Protein AF-A0A7C4YDH7-F1 (afdb_monomer)

Structure (mmCIF, N/CA/C/O backbone):
data_AF-A0A7C4YDH7-F1
#
_entry.id   AF-A0A7C4YDH7-F1
#
loop_
_atom_site.group_PDB
_atom_site.id
_atom_site.type_symbol
_atom_site.label_atom_id
_atom_site.label_alt_id
_atom_site.label_comp_id
_atom_site.label_asym_id
_atom_site.label_entity_id
_atom_site.label_seq_id
_atom_site.pdbx_PDB_ins_code
_atom_site.Cartn_x
_atom_site.Cartn_y
_atom_site.Cartn_z
_atom_site.occupancy
_atom_site.B_iso_or_equiv
_atom_site.auth_seq_id
_atom_site.auth_comp_id
_atom_site.auth_asym_id
_atom_site.auth_atom_id
_atom_site.pdbx_PDB_model_num
ATOM 1 N N . MET A 1 1 ? -19.741 -4.323 25.227 1.00 38.09 1 MET A N 1
ATOM 2 C C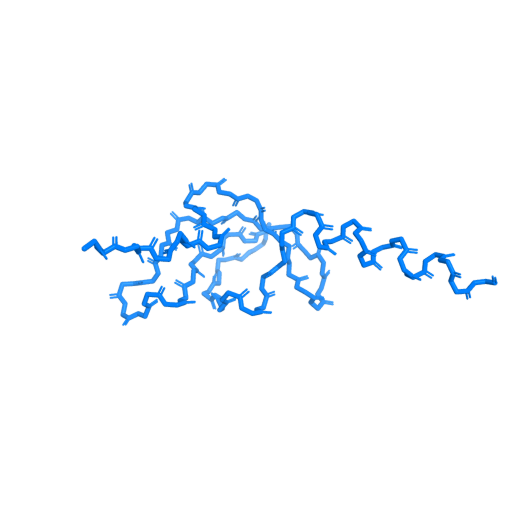A . MET A 1 1 ? -18.937 -3.302 24.519 1.00 38.09 1 MET A CA 1
ATOM 3 C C . MET A 1 1 ? -18.197 -3.974 23.374 1.00 38.09 1 MET A C 1
ATOM 5 O O . MET A 1 1 ? -17.282 -4.743 23.628 1.00 38.09 1 MET A O 1
ATOM 9 N N . PHE A 1 2 ? -18.607 -3.742 22.126 1.00 47.75 2 PHE A N 1
ATOM 10 C CA . PHE A 1 2 ? -17.848 -4.206 20.964 1.00 47.75 2 PHE A CA 1
ATOM 11 C C . PHE A 1 2 ? -16.788 -3.156 20.640 1.00 47.75 2 PHE A C 1
ATOM 13 O O . PHE A 1 2 ? -17.062 -2.188 19.932 1.00 47.75 2 PHE A O 1
ATOM 20 N N . PHE A 1 3 ? -15.581 -3.329 21.178 1.00 55.59 3 PHE A N 1
ATOM 21 C CA . PHE A 1 3 ? -14.411 -2.610 20.687 1.00 55.59 3 PHE A CA 1
ATOM 22 C C . PHE A 1 3 ? -14.134 -3.117 19.269 1.00 55.59 3 PHE A C 1
ATOM 24 O O . PHE A 1 3 ? -13.391 -4.075 19.069 1.00 55.59 3 PHE A O 1
ATOM 31 N N . LYS A 1 4 ? -14.797 -2.515 18.273 1.00 51.19 4 LYS A N 1
ATOM 32 C CA . LYS A 1 4 ? -14.429 -2.682 16.868 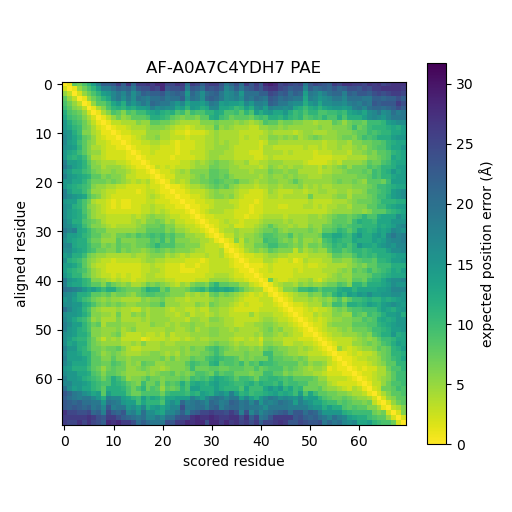1.00 51.19 4 LYS A CA 1
ATOM 33 C C . LYS A 1 4 ? -12.957 -2.290 16.777 1.00 51.19 4 LYS A C 1
ATOM 35 O O . LYS A 1 4 ? -12.636 -1.114 16.954 1.00 51.19 4 LYS A O 1
ATOM 40 N N . LYS A 1 5 ? -12.072 -3.274 16.567 1.00 54.97 5 LYS A N 1
ATOM 41 C CA . LYS A 1 5 ? -10.676 -3.032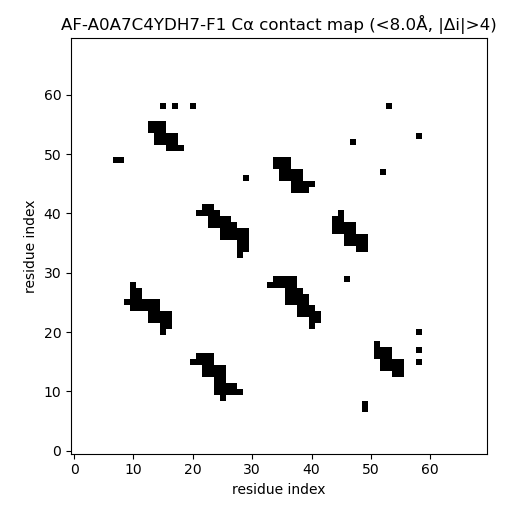 16.185 1.00 54.97 5 LYS A CA 1
ATOM 42 C C . LYS A 1 5 ? -10.719 -1.993 15.070 1.00 54.97 5 LYS A C 1
ATOM 44 O O . LYS A 1 5 ? -11.326 -2.241 14.029 1.00 54.97 5 LYS A O 1
ATOM 49 N N . LYS A 1 6 ? -10.187 -0.798 15.334 1.00 59.31 6 LYS A N 1
ATOM 50 C CA . LYS A 1 6 ? -10.062 0.233 14.306 1.00 59.31 6 LYS A CA 1
ATOM 51 C C . LYS A 1 6 ? -9.193 -0.380 13.213 1.00 59.31 6 LYS A C 1
ATOM 53 O O . LYS A 1 6 ? -8.104 -0.854 13.523 1.00 59.31 6 LYS A O 1
ATOM 58 N N . ALA A 1 7 ? -9.710 -0.438 11.988 1.00 63.41 7 ALA A N 1
ATOM 59 C CA . ALA A 1 7 ? -8.903 -0.815 10.836 1.00 63.41 7 ALA A CA 1
ATOM 60 C C . ALA A 1 7 ? -7.649 0.070 10.819 1.00 63.41 7 ALA A C 1
ATOM 62 O O . ALA A 1 7 ? -7.763 1.274 11.083 1.00 63.41 7 ALA A O 1
ATOM 63 N N . LYS A 1 8 ? -6.474 -0.530 10.578 1.00 71.25 8 LYS A N 1
ATOM 64 C CA . LYS A 1 8 ? -5.192 0.192 10.603 1.00 71.25 8 LYS A CA 1
ATOM 65 C C . LYS A 1 8 ? -5.171 1.296 9.544 1.00 71.25 8 LYS A C 1
ATOM 67 O O . LYS A 1 8 ? -4.550 2.331 9.757 1.00 71.25 8 LYS A O 1
ATOM 72 N N . PHE A 1 9 ? -5.931 1.099 8.466 1.00 79.81 9 PHE A N 1
ATOM 73 C CA . PHE A 1 9 ? -6.058 2.028 7.354 1.00 79.81 9 PHE A CA 1
ATOM 74 C C . PHE A 1 9 ? -7.513 2.348 6.998 1.00 79.81 9 PHE A C 1
ATOM 76 O O . PHE A 1 9 ? -8.443 1.601 7.323 1.00 79.81 9 PHE A O 1
ATOM 83 N N . LYS A 1 10 ? -7.708 3.474 6.309 1.00 83.94 10 LYS A N 1
ATOM 84 C CA . LYS A 1 10 ? -8.993 3.931 5.775 1.00 83.94 10 LYS A CA 1
ATOM 85 C C . LYS A 1 10 ? -8.909 4.218 4.281 1.00 83.94 10 LYS A C 1
ATOM 87 O O . LYS A 1 10 ? -7.850 4.471 3.718 1.00 83.94 10 LYS A O 1
ATOM 92 N N . VAL A 1 11 ? -10.073 4.232 3.637 1.00 86.62 11 VAL A N 1
ATOM 93 C CA . VAL A 1 11 ? -10.196 4.685 2.249 1.00 86.62 11 VAL A CA 1
ATOM 94 C C . VAL A 1 11 ? -9.728 6.132 2.127 1.00 86.62 11 VAL A C 1
ATOM 96 O O . VAL A 1 11 ? -10.172 6.996 2.879 1.00 86.62 11 VAL A O 1
ATOM 99 N N . GLY A 1 12 ? -8.848 6.383 1.163 1.00 86.44 12 GLY A N 1
ATOM 100 C CA . GLY A 1 12 ? -8.206 7.672 0.944 1.00 86.44 12 GLY A CA 1
ATOM 101 C C . GLY A 1 12 ? -6.857 7.831 1.644 1.00 86.44 12 GLY A C 1
ATOM 102 O O . GLY A 1 12 ? -6.134 8.760 1.278 1.00 86.44 12 GLY A O 1
ATOM 103 N N . ASP A 1 13 ? -6.495 6.937 2.571 1.00 87.19 13 ASP A N 1
ATOM 104 C CA . ASP A 1 13 ? -5.186 6.974 3.222 1.00 87.19 13 ASP A CA 1
ATOM 105 C C . ASP A 1 13 ? -4.071 6.670 2.217 1.00 87.19 13 ASP A C 1
ATOM 107 O O . ASP A 1 13 ? -4.220 5.877 1.279 1.00 87.19 13 ASP A O 1
ATOM 111 N N . ILE A 1 14 ? -2.935 7.326 2.439 1.00 88.81 14 ILE A N 1
ATOM 112 C CA . ILE A 1 14 ? -1.702 7.085 1.700 1.00 88.81 14 ILE A CA 1
ATOM 113 C C . ILE A 1 14 ? -0.929 5.998 2.435 1.00 88.81 14 ILE A C 1
ATOM 115 O O . ILE A 1 14 ? -0.601 6.144 3.612 1.00 88.81 14 ILE A O 1
ATOM 119 N N . VAL A 1 15 ? -0.613 4.938 1.709 1.00 89.81 15 VAL A N 1
ATOM 120 C CA . VAL A 1 15 ? 0.147 3.791 2.198 1.00 89.81 15 VAL A CA 1
ATOM 121 C C . VAL A 1 15 ? 1.389 3.591 1.353 1.00 89.81 15 VAL A C 1
ATOM 123 O O . VAL A 1 15 ? 1.474 4.068 0.220 1.00 89.81 15 VAL A O 1
ATOM 126 N N . TYR A 1 16 ? 2.358 2.885 1.913 1.00 89.12 16 TYR A N 1
ATOM 127 C CA . TYR A 1 16 ? 3.607 2.572 1.241 1.00 89.12 16 TYR A CA 1
ATOM 128 C C . TYR A 1 16 ? 3.770 1.065 1.138 1.00 89.12 16 TYR A C 1
ATOM 130 O O . TYR A 1 16 ? 3.472 0.338 2.084 1.00 89.12 16 TYR A O 1
ATOM 138 N N . HIS A 1 17 ? 4.234 0.580 -0.006 1.00 85.81 17 HIS A N 1
ATOM 139 C CA . HIS A 1 17 ? 4.515 -0.838 -0.163 1.00 85.81 17 HIS A CA 1
ATOM 140 C C . HIS A 1 17 ? 5.769 -1.207 0.637 1.00 85.81 17 HIS A C 1
ATOM 142 O O . HIS A 1 17 ? 6.824 -0.604 0.445 1.00 85.81 17 HIS A O 1
ATOM 148 N N . ARG A 1 18 ? 5.694 -2.210 1.517 1.00 82.88 18 ARG A N 1
ATOM 149 C CA . ARG A 1 18 ? 6.805 -2.570 2.418 1.00 82.88 18 ARG A CA 1
ATOM 150 C C . ARG A 1 18 ? 8.091 -2.979 1.689 1.00 82.88 18 ARG A C 1
ATOM 152 O O . ARG A 1 18 ? 9.182 -2.754 2.200 1.00 82.88 18 ARG A O 1
ATOM 159 N N . ASN A 1 19 ? 7.957 -3.592 0.511 1.00 80.44 19 ASN A N 1
ATOM 160 C CA . ASN A 1 19 ? 9.092 -4.115 -0.255 1.00 80.44 19 ASN A CA 1
ATOM 161 C C . ASN A 1 19 ? 9.679 -3.095 -1.238 1.00 80.44 19 ASN A C 1
ATOM 163 O O . ASN A 1 19 ? 10.894 -3.010 -1.389 1.00 80.44 19 ASN A O 1
ATOM 167 N N . THR A 1 20 ? 8.818 -2.350 -1.936 1.00 80.31 20 THR A N 1
ATOM 168 C CA . THR A 1 20 ? 9.234 -1.433 -3.016 1.00 80.31 20 THR A CA 1
ATOM 169 C C . THR A 1 20 ? 9.249 0.024 -2.578 1.00 80.31 20 THR A C 1
ATOM 171 O O . THR A 1 20 ? 9.751 0.867 -3.315 1.00 80.31 20 THR A O 1
ATOM 174 N N . PHE A 1 21 ? 8.715 0.328 -1.390 1.00 80.19 21 PHE A N 1
ATOM 175 C CA . PHE A 1 21 ? 8.524 1.684 -0.871 1.00 80.19 21 PHE A CA 1
ATOM 176 C C . PHE A 1 21 ? 7.701 2.586 -1.795 1.00 80.19 21 PHE A C 1
ATOM 178 O O . PHE A 1 21 ? 7.708 3.811 -1.672 1.00 80.19 21 PHE A O 1
ATOM 185 N N . GLU A 1 22 ? 6.961 1.983 -2.725 1.00 85.94 22 GLU A N 1
ATOM 186 C CA . GLU A 1 22 ? 6.081 2.723 -3.607 1.00 85.94 22 GLU A CA 1
ATOM 187 C C . GLU A 1 22 ? 4.953 3.350 -2.811 1.00 85.94 22 GLU A C 1
ATOM 189 O O . GLU A 1 22 ? 4.399 2.746 -1.897 1.00 85.94 22 GLU A O 1
ATOM 194 N N . LYS A 1 23 ? 4.613 4.580 -3.182 1.00 89.19 23 LYS A N 1
ATOM 195 C CA . LYS A 1 23 ? 3.495 5.309 -2.606 1.00 89.19 23 LYS A CA 1
ATOM 196 C C . LYS A 1 23 ? 2.214 4.899 -3.319 1.00 89.19 23 LYS A C 1
ATOM 198 O O . LYS A 1 23 ? 2.115 5.030 -4.540 1.00 89.19 23 LYS A O 1
ATOM 203 N N . GLY A 1 24 ? 1.232 4.476 -2.541 1.00 90.62 24 GLY A N 1
ATOM 204 C CA . GLY A 1 24 ? -0.095 4.119 -3.008 1.00 90.62 24 GLY A CA 1
ATOM 205 C C . GLY A 1 24 ? -1.184 4.828 -2.224 1.00 90.62 24 GLY A C 1
ATOM 206 O O . GLY A 1 24 ? -0.955 5.374 -1.142 1.00 90.62 24 GLY A O 1
ATOM 207 N N . LYS A 1 25 ? -2.388 4.835 -2.784 1.00 91.75 25 LYS A N 1
ATOM 208 C CA . L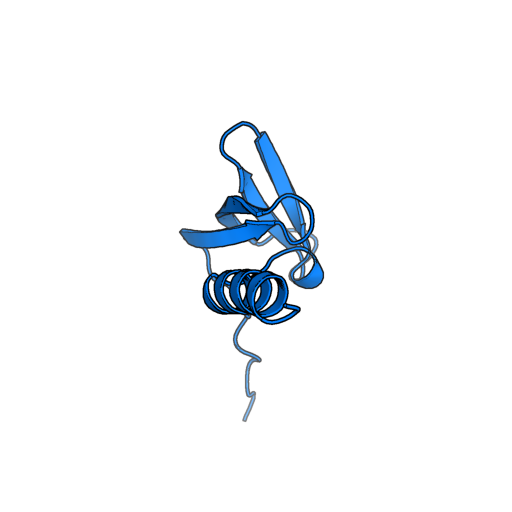YS A 1 25 ? -3.583 5.379 -2.146 1.00 91.75 25 LYS A CA 1
ATOM 209 C C . LYS A 1 25 ? -4.641 4.298 -2.034 1.00 91.75 25 LYS A C 1
ATOM 211 O O . LYS A 1 25 ? -4.972 3.648 -3.020 1.00 91.75 25 LYS A O 1
ATOM 216 N N . ILE A 1 26 ? -5.214 4.129 -0.850 1.00 91.38 26 ILE A N 1
ATOM 217 C CA . ILE A 1 26 ? -6.308 3.179 -0.665 1.00 91.38 26 ILE A CA 1
ATOM 218 C C . ILE A 1 26 ? -7.558 3.715 -1.358 1.00 91.38 26 ILE A C 1
ATOM 220 O O . ILE A 1 26 ? -8.065 4.783 -1.013 1.00 91.38 26 ILE A O 1
ATOM 224 N N . LEU A 1 27 ? -8.086 2.947 -2.305 1.00 90.31 27 LEU A N 1
ATOM 225 C CA . LEU A 1 27 ? -9.330 3.267 -2.999 1.00 90.31 27 LEU A CA 1
ATOM 226 C C . LEU A 1 27 ? -10.545 2.688 -2.284 1.00 90.31 27 LEU A C 1
ATOM 228 O O . LEU A 1 27 ? -11.580 3.341 -2.188 1.00 90.31 27 LEU A O 1
ATOM 232 N N . ARG A 1 28 ? -10.439 1.443 -1.817 1.00 88.69 28 ARG A N 1
ATOM 233 C CA . ARG A 1 28 ? -11.526 0.733 -1.135 1.00 88.69 28 ARG A CA 1
ATOM 234 C C . ARG A 1 28 ? -11.013 -0.509 -0.423 1.00 88.69 28 ARG A C 1
ATOM 236 O O . ARG A 1 28 ? -9.938 -1.011 -0.738 1.00 88.69 28 ARG A O 1
ATOM 243 N N . GLN A 1 29 ? -11.810 -1.013 0.507 1.00 86.62 29 GLN A N 1
ATOM 244 C CA . GLN A 1 29 ? -11.621 -2.348 1.059 1.00 86.62 29 GLN A CA 1
ATOM 245 C C . GLN A 1 29 ? -12.099 -3.387 0.042 1.00 86.62 29 GLN A C 1
ATOM 247 O O . GLN A 1 29 ? -13.049 -3.128 -0.706 1.00 86.62 29 GLN A O 1
ATOM 252 N N . ASP A 1 30 ? -11.426 -4.531 -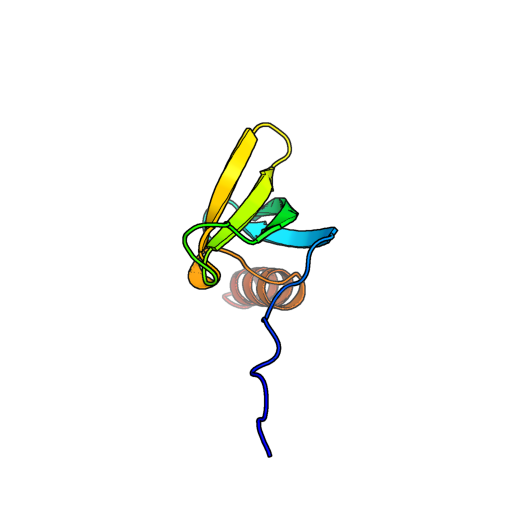0.018 1.00 84.69 30 ASP A N 1
ATOM 253 C CA . ASP A 1 30 ? -11.851 -5.619 -0.888 1.00 84.69 30 ASP A CA 1
ATOM 254 C C . ASP A 1 30 ? -13.221 -6.160 -0.439 1.00 84.69 30 ASP A C 1
ATOM 256 O O . ASP A 1 30 ? -13.519 -6.245 0.755 1.00 84.69 30 ASP A O 1
ATOM 260 N N . ALA A 1 31 ? -14.084 -6.470 -1.408 1.00 79.38 31 ALA A N 1
ATOM 261 C CA . ALA A 1 31 ? -15.457 -6.894 -1.136 1.00 79.38 31 ALA A CA 1
ATOM 262 C C . ALA A 1 31 ? -15.543 -8.350 -0.652 1.00 79.38 31 ALA A C 1
ATOM 264 O O . ALA A 1 31 ? -16.519 -8.715 0.001 1.00 79.38 31 ALA A O 1
ATOM 265 N N . LEU A 1 32 ? -14.545 -9.174 -0.984 1.00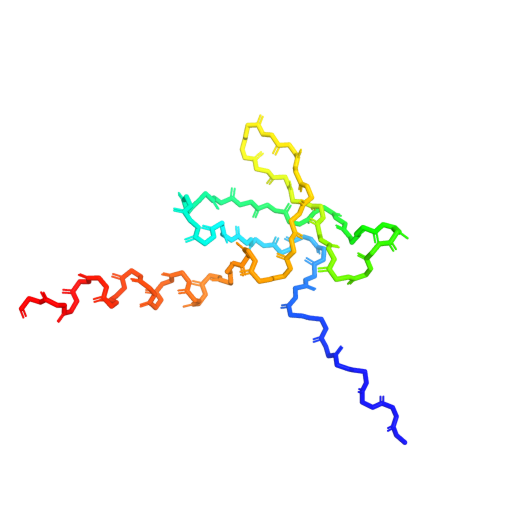 81.69 32 LEU A N 1
ATOM 266 C CA . LEU A 1 32 ? -14.486 -10.588 -0.623 1.00 81.69 32 LEU A CA 1
ATOM 267 C C . LEU A 1 32 ? -13.668 -10.802 0.651 1.00 81.69 32 LEU A C 1
ATOM 269 O O . LEU A 1 32 ? -13.984 -11.694 1.436 1.00 81.69 32 LEU A O 1
ATOM 273 N N . ASP A 1 33 ? -12.644 -9.975 0.874 1.00 79.00 33 ASP A N 1
ATOM 274 C CA . ASP A 1 33 ? -11.749 -10.103 2.020 1.00 79.00 33 ASP A CA 1
ATOM 275 C C . ASP A 1 33 ? -11.562 -8.768 2.753 1.00 79.00 33 ASP A C 1
ATOM 277 O O . ASP A 1 33 ? -10.795 -7.898 2.346 1.00 79.00 33 ASP A O 1
ATOM 281 N N . SER A 1 34 ? -12.220 -8.615 3.905 1.00 75.25 34 SER A N 1
ATOM 282 C CA . SER A 1 34 ? -12.101 -7.402 4.727 1.00 75.25 34 SER A CA 1
ATOM 283 C C . SER A 1 34 ? -10.696 -7.173 5.310 1.00 75.25 34 SER A C 1
ATOM 285 O O . SER A 1 34 ? -10.477 -6.167 5.980 1.00 75.25 34 SER A O 1
ATOM 287 N N . LYS A 1 35 ? -9.727 -8.071 5.104 1.00 78.94 35 LYS A N 1
ATOM 288 C CA . LYS A 1 35 ? -8.322 -7.838 5.479 1.00 78.94 35 LYS A CA 1
ATOM 289 C C . LYS A 1 35 ? -7.478 -7.309 4.321 1.00 78.94 35 LYS A C 1
ATOM 291 O O . LYS A 1 35 ? -6.308 -6.981 4.525 1.00 78.94 35 LYS A O 1
ATOM 296 N N . LYS A 1 36 ? -8.055 -7.221 3.122 1.00 86.25 36 LYS A N 1
ATOM 297 C CA . LYS A 1 36 ? -7.388 -6.738 1.919 1.00 86.25 36 LYS A CA 1
ATOM 298 C C . LYS A 1 36 ? -7.905 -5.367 1.511 1.00 86.25 36 LYS A C 1
ATOM 300 O O . LYS A 1 36 ? -9.086 -5.040 1.642 1.00 86.25 36 LYS A O 1
ATOM 305 N N . TRP A 1 37 ? -6.993 -4.569 0.984 1.00 89.44 37 TRP A N 1
ATOM 306 C CA . TRP A 1 37 ? -7.231 -3.208 0.545 1.00 89.44 37 TRP A CA 1
ATOM 307 C C . TRP A 1 37 ? -6.834 -3.070 -0.915 1.00 89.44 37 TRP A C 1
ATOM 309 O O . TRP A 1 37 ? -5.773 -3.521 -1.338 1.00 89.44 37 TRP A O 1
ATOM 319 N N . VAL A 1 38 ? -7.700 -2.435 -1.695 1.00 89.81 38 VAL A N 1
ATOM 320 C CA . VAL A 1 38 ? -7.402 -2.063 -3.073 1.00 89.81 38 VAL A CA 1
ATOM 321 C C . VAL A 1 38 ? -6.634 -0.755 -3.029 1.00 89.81 38 VAL A C 1
ATOM 323 O O . VAL A 1 38 ? -7.172 0.277 -2.613 1.00 89.81 38 VAL A O 1
ATOM 326 N N . VAL A 1 39 ? -5.379 -0.812 -3.450 1.00 91.12 39 VAL A N 1
ATOM 327 C CA . VAL A 1 39 ? -4.455 0.312 -3.457 1.00 91.12 39 VAL A CA 1
ATOM 328 C C . VAL A 1 39 ? -4.159 0.697 -4.897 1.00 91.12 39 VAL A C 1
ATOM 330 O O . VAL A 1 39 ? -3.812 -0.135 -5.733 1.00 91.12 39 VAL A O 1
ATOM 333 N N . GLU A 1 40 ? -4.314 1.979 -5.187 1.00 91.31 40 GLU A N 1
ATOM 334 C CA . GLU A 1 40 ? -3.837 2.586 -6.418 1.00 91.31 40 GLU A CA 1
ATOM 335 C C . GLU A 1 40 ? -2.384 3.002 -6.233 1.00 91.31 40 GLU A C 1
ATOM 337 O O . GLU A 1 40 ? -2.072 3.913 -5.463 1.00 91.31 40 GLU A O 1
ATOM 342 N N . TRP A 1 41 ? -1.499 2.320 -6.941 1.00 89.75 41 TRP A N 1
ATOM 343 C CA . TRP A 1 41 ? -0.117 2.719 -7.141 1.00 89.75 41 TRP A CA 1
ATOM 344 C C . TRP A 1 41 ? -0.029 3.631 -8.361 1.00 89.75 41 TRP A C 1
ATOM 346 O O . TRP A 1 41 ? -0.900 3.634 -9.230 1.00 89.75 41 TRP A O 1
ATOM 356 N N . ARG A 1 42 ? 1.068 4.383 -8.467 1.00 82.88 42 ARG A N 1
ATOM 357 C CA . ARG A 1 42 ? 1.266 5.386 -9.527 1.00 82.88 42 ARG A CA 1
ATOM 358 C C . ARG A 1 42 ? 1.092 4.833 -10.951 1.00 82.88 42 ARG A C 1
ATOM 360 O O . ARG A 1 42 ? 0.710 5.589 -11.838 1.00 82.88 42 ARG A O 1
ATOM 367 N N . SER A 1 43 ? 1.371 3.544 -11.145 1.00 80.50 43 SER A N 1
ATOM 368 C CA . SER A 1 43 ? 1.324 2.872 -12.449 1.00 80.50 43 SER A CA 1
ATOM 369 C C . SER A 1 43 ? 0.301 1.733 -12.535 1.00 80.50 43 SER A C 1
ATOM 371 O O . SER A 1 43 ? 0.068 1.236 -13.633 1.00 80.50 43 SER A O 1
ATOM 373 N N . SER A 1 44 ? -0.296 1.307 -11.414 1.00 86.69 44 SER A N 1
ATOM 374 C CA . SER A 1 44 ? -1.104 0.080 -11.346 1.00 86.69 44 SER A CA 1
ATOM 375 C C . SER A 1 44 ? -2.074 0.105 -10.168 1.00 86.69 44 SER A C 1
ATOM 377 O O . SER A 1 44 ? -1.739 0.603 -9.101 1.00 86.69 44 SER A O 1
ATOM 379 N N . ILE A 1 45 ? -3.244 -0.517 -10.306 1.00 88.00 45 ILE A N 1
ATOM 380 C CA . ILE A 1 45 ? -4.149 -0.775 -9.177 1.00 88.00 45 ILE A CA 1
ATOM 381 C C . ILE A 1 45 ? -3.976 -2.235 -8.760 1.00 88.00 45 ILE A C 1
ATOM 383 O O . ILE A 1 45 ? -4.081 -3.129 -9.599 1.00 88.00 45 ILE A O 1
ATOM 387 N N . GLY A 1 46 ? -3.707 -2.475 -7.478 1.00 86.12 46 GLY A N 1
ATOM 388 C CA . GLY A 1 46 ? -3.476 -3.809 -6.928 1.00 86.12 46 GLY A CA 1
ATOM 389 C C . GLY A 1 46 ? -4.180 -4.007 -5.592 1.00 86.12 46 GLY A C 1
ATOM 390 O O . GLY A 1 46 ? -4.354 -3.067 -4.817 1.00 86.12 46 GLY A O 1
ATOM 391 N N . THR A 1 47 ? -4.597 -5.237 -5.311 1.00 87.25 47 THR A N 1
ATOM 392 C CA . THR A 1 47 ? -5.164 -5.600 -4.010 1.00 87.25 47 THR A CA 1
ATOM 393 C C . THR A 1 47 ? -4.048 -6.128 -3.119 1.00 87.25 47 THR A C 1
ATOM 395 O O . THR A 1 47 ? -3.416 -7.123 -3.462 1.00 87.25 47 THR A O 1
ATOM 398 N N . HIS A 1 48 ? -3.828 -5.486 -1.975 1.00 86.88 48 HIS A N 1
ATOM 399 C CA . HIS A 1 48 ? -2.769 -5.835 -1.030 1.00 86.88 48 HIS A CA 1
ATOM 400 C C . HIS A 1 48 ? -3.328 -6.054 0.369 1.00 86.88 48 HIS A C 1
ATOM 402 O O . HIS A 1 48 ? -4.344 -5.473 0.760 1.00 86.88 48 HIS A O 1
ATOM 408 N N . SER A 1 49 ? -2.668 -6.917 1.127 1.00 85.31 49 SER A N 1
ATOM 409 C CA . SER A 1 49 ? -3.029 -7.192 2.517 1.00 85.31 49 SER A CA 1
ATOM 410 C C . SER A 1 49 ? -2.493 -6.098 3.440 1.00 85.31 49 SER A C 1
ATOM 412 O O . SER A 1 49 ? -1.509 -5.436 3.117 1.00 85.31 49 SER A O 1
ATOM 414 N N . GLU A 1 50 ? -3.102 -5.929 4.616 1.00 80.56 50 GLU A N 1
ATOM 415 C CA . GLU A 1 50 ? -2.639 -4.952 5.616 1.00 80.56 50 GLU A CA 1
ATOM 416 C C . GLU A 1 50 ? -1.150 -5.131 5.985 1.00 80.56 50 GLU A C 1
ATOM 418 O O . GLU A 1 50 ? -0.448 -4.145 6.165 1.00 80.56 50 GLU A O 1
ATOM 423 N N . ASP A 1 51 ? -0.647 -6.371 6.019 1.00 81.31 51 ASP A N 1
ATOM 424 C CA . ASP A 1 51 ? 0.757 -6.705 6.314 1.00 81.31 51 ASP A CA 1
ATOM 425 C C . ASP A 1 51 ? 1.769 -6.260 5.241 1.00 81.31 51 ASP A C 1
ATOM 427 O O . ASP A 1 51 ? 2.957 -6.075 5.532 1.00 81.31 51 ASP A O 1
ATOM 431 N N . GLU A 1 52 ? 1.314 -6.106 3.995 1.00 82.56 52 GLU A N 1
ATOM 432 C CA . GLU A 1 52 ? 2.141 -5.665 2.862 1.00 82.56 52 GLU A CA 1
ATOM 433 C C . GLU A 1 52 ? 2.229 -4.134 2.781 1.00 82.56 52 GLU A C 1
ATOM 435 O O . GLU A 1 52 ? 3.093 -3.582 2.090 1.00 82.56 52 GLU A O 1
ATOM 440 N N . LEU A 1 53 ? 1.339 -3.451 3.503 1.00 84.69 53 LEU A N 1
ATOM 441 C CA . LEU A 1 53 ? 1.202 -2.006 3.522 1.00 84.69 53 LEU A CA 1
ATOM 442 C C . LEU A 1 53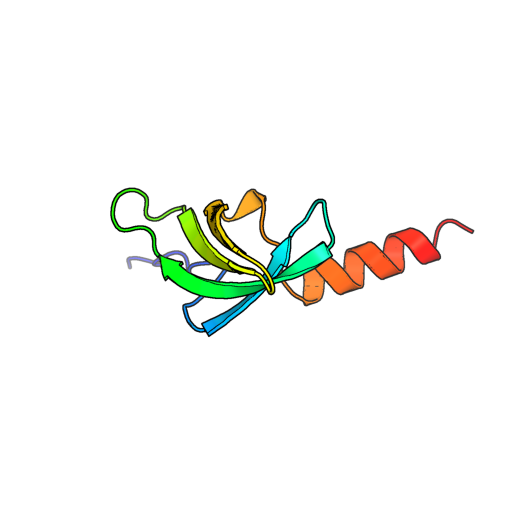 ? 1.804 -1.437 4.804 1.00 84.69 53 LEU A C 1
ATOM 444 O O . LEU A 1 53 ? 1.537 -1.887 5.915 1.00 84.69 53 LEU A O 1
ATOM 448 N N . MET A 1 54 ? 2.605 -0.395 4.641 1.00 84.88 54 MET A N 1
ATOM 449 C CA . MET A 1 54 ? 3.159 0.387 5.733 1.00 84.88 54 MET A CA 1
ATOM 450 C C . MET A 1 54 ? 2.490 1.752 5.795 1.00 84.88 54 MET A C 1
ATOM 452 O O . MET A 1 54 ? 2.263 2.414 4.775 1.00 84.88 54 MET A O 1
ATOM 456 N N . SER A 1 55 ? 2.214 2.194 7.019 1.00 82.56 55 SER A N 1
ATOM 457 C CA . SER A 1 55 ? 1.884 3.591 7.285 1.00 82.56 55 SER A CA 1
ATOM 458 C C . SER A 1 55 ? 3.087 4.485 6.991 1.00 82.56 55 SER A C 1
ATOM 460 O O . SER A 1 55 ? 4.234 4.045 7.045 1.00 82.56 55 SER A O 1
ATOM 462 N N . HIS A 1 56 ? 2.840 5.775 6.768 1.00 78.69 56 HIS A N 1
ATOM 463 C CA . HIS A 1 56 ? 3.915 6.762 6.644 1.00 78.69 56 HIS A CA 1
ATOM 464 C C . HIS A 1 56 ? 4.889 6.737 7.840 1.00 78.69 56 HIS A C 1
ATOM 466 O O . HIS A 1 56 ? 6.095 6.822 7.649 1.00 78.69 56 HIS A O 1
ATOM 472 N N . ASP A 1 57 ? 4.380 6.550 9.060 1.00 75.94 57 ASP A N 1
ATOM 473 C CA . ASP A 1 57 ? 5.193 6.468 10.283 1.00 75.94 57 ASP A CA 1
ATOM 474 C C . ASP A 1 57 ? 6.128 5.239 10.300 1.00 75.94 57 ASP A C 1
ATOM 476 O O . ASP A 1 57 ? 7.302 5.334 10.663 1.00 75.94 57 ASP A O 1
ATOM 480 N N . GLU A 1 58 ? 5.635 4.095 9.805 1.00 75.06 58 GLU A N 1
ATOM 481 C CA . GLU A 1 58 ? 6.426 2.865 9.653 1.00 75.06 58 GLU A CA 1
ATOM 482 C C . GLU A 1 58 ? 7.473 3.010 8.543 1.00 75.06 58 GLU A C 1
ATOM 484 O O . GLU A 1 58 ? 8.595 2.527 8.689 1.00 75.06 58 GLU A O 1
ATOM 489 N N . PHE A 1 59 ? 7.131 3.712 7.460 1.00 80.44 59 PHE A N 1
ATOM 490 C CA . PHE A 1 59 ? 8.057 4.033 6.379 1.00 80.44 59 PHE A CA 1
ATOM 491 C C . PHE A 1 59 ? 9.217 4.912 6.864 1.00 80.44 59 PHE A C 1
ATOM 493 O O . PHE A 1 59 ? 10.376 4.543 6.691 1.00 80.44 59 PHE A O 1
ATOM 500 N N . VAL A 1 60 ? 8.913 6.028 7.534 1.00 76.31 60 VAL A N 1
ATOM 501 C CA . VAL A 1 60 ? 9.923 6.950 8.078 1.00 76.31 60 VAL A CA 1
ATOM 502 C C . VAL A 1 60 ? 10.801 6.240 9.110 1.00 76.31 60 VAL A C 1
ATOM 504 O O . VAL A 1 60 ? 12.023 6.369 9.069 1.00 76.31 60 VAL A O 1
ATOM 507 N N . SER A 1 61 ? 10.206 5.432 9.992 1.00 74.88 61 SER A N 1
ATOM 508 C CA . SER A 1 61 ? 10.965 4.634 10.961 1.00 74.88 61 SER A CA 1
ATOM 509 C C . SER A 1 61 ? 11.906 3.627 10.284 1.00 74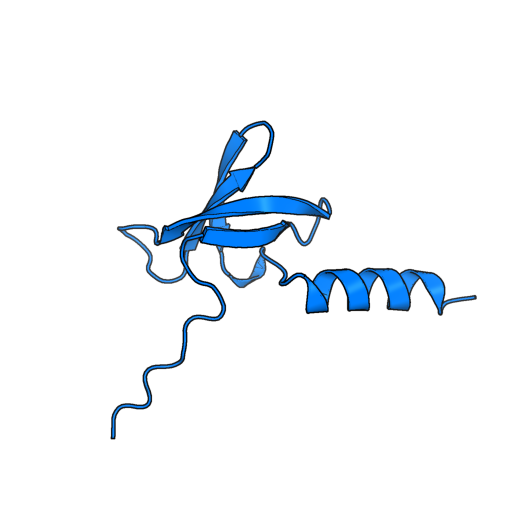.88 61 SER A C 1
ATOM 511 O O . SER A 1 61 ? 13.051 3.484 10.708 1.00 74.88 61 SER A O 1
ATOM 513 N N . ALA A 1 62 ? 11.470 2.969 9.202 1.00 71.81 62 ALA A N 1
ATOM 514 C CA . ALA A 1 62 ? 12.309 2.048 8.431 1.00 71.81 62 ALA A CA 1
ATOM 515 C C . ALA A 1 62 ? 13.443 2.759 7.662 1.00 71.81 62 ALA A C 1
ATOM 517 O O . ALA A 1 62 ? 14.538 2.208 7.529 1.00 71.81 62 ALA A O 1
ATOM 518 N N . GLU A 1 63 ? 13.214 3.979 7.166 1.00 69.00 63 GLU A N 1
ATOM 519 C CA . GLU A 1 63 ? 14.264 4.801 6.549 1.00 69.00 63 GLU A CA 1
ATOM 520 C C . GLU A 1 63 ? 15.302 5.282 7.570 1.00 69.00 63 GLU A C 1
ATOM 522 O O . GLU A 1 63 ? 16.502 5.287 7.281 1.00 69.00 63 GLU A O 1
ATOM 527 N N . ILE A 1 64 ? 14.859 5.656 8.774 1.00 66.38 64 ILE A N 1
ATOM 528 C CA . ILE A 1 64 ? 15.747 6.066 9.866 1.00 66.38 64 ILE A CA 1
ATOM 529 C C . ILE A 1 64 ? 16.607 4.884 10.323 1.00 66.38 64 ILE A C 1
ATOM 531 O O . ILE A 1 64 ? 17.823 5.042 10.408 1.00 66.38 64 ILE A O 1
ATOM 535 N N . ASP A 1 65 ? 16.024 3.696 10.521 1.00 60.41 65 ASP A N 1
ATOM 536 C CA . ASP A 1 65 ? 16.765 2.488 10.919 1.00 60.41 65 ASP A CA 1
ATOM 537 C C . ASP A 1 65 ? 17.870 2.125 9.910 1.00 60.41 65 ASP A C 1
ATOM 539 O O . ASP A 1 65 ? 19.017 1.877 10.291 1.00 60.41 65 ASP A O 1
ATOM 543 N N . LYS A 1 66 ? 17.584 2.231 8.602 1.00 59.16 66 LYS A N 1
A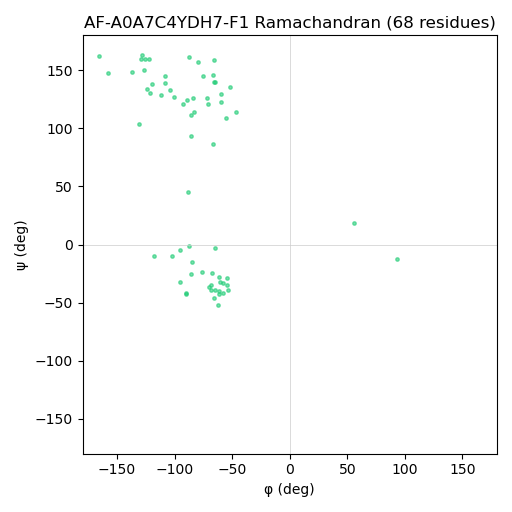TOM 544 C CA . LYS A 1 66 ? 18.605 2.081 7.549 1.00 59.16 66 LYS A CA 1
ATOM 545 C C . LYS A 1 66 ? 19.765 3.068 7.690 1.00 59.16 66 LYS A C 1
ATOM 547 O O . LYS A 1 66 ? 20.888 2.737 7.317 1.00 59.16 66 LYS A O 1
ATOM 552 N N . LYS A 1 67 ? 19.502 4.277 8.187 1.00 57.16 67 LYS A N 1
ATOM 553 C CA . LYS A 1 67 ? 20.490 5.355 8.312 1.00 57.16 67 LYS A CA 1
ATOM 554 C C . LYS A 1 67 ? 21.296 5.285 9.612 1.00 57.16 67 LYS A C 1
ATOM 556 O O . LYS A 1 67 ? 22.412 5.789 9.641 1.00 57.16 67 LYS A O 1
ATOM 561 N N . THR A 1 68 ? 20.765 4.675 10.674 1.00 51.12 68 THR A N 1
ATOM 562 C CA . THR A 1 68 ? 21.424 4.597 11.996 1.00 51.12 68 THR A CA 1
ATOM 563 C C . THR A 1 68 ? 22.360 3.389 12.149 1.00 51.12 68 THR A C 1
ATOM 565 O O . THR A 1 68 ? 23.017 3.246 13.173 1.00 51.12 68 THR A O 1
ATOM 568 N N . LYS A 1 69 ? 22.483 2.533 11.128 1.00 50.31 69 LYS A N 1
ATOM 569 C CA . LYS A 1 69 ? 23.454 1.425 11.084 1.00 50.31 69 LYS A CA 1
ATOM 570 C C . LYS A 1 69 ? 24.817 1.845 10.499 1.00 50.31 69 LYS A C 1
ATOM 572 O O . LYS A 1 69 ? 25.359 1.151 9.639 1.00 50.31 69 LYS A O 1
ATOM 577 N N . ILE A 1 70 ? 25.336 2.996 10.935 1.00 46.66 70 ILE A N 1
ATOM 578 C CA . ILE A 1 70 ? 26.688 3.494 10.616 1.00 46.66 70 ILE A CA 1
ATOM 579 C C . ILE A 1 70 ? 27.517 3.500 11.893 1.00 46.66 70 ILE A C 1
ATOM 581 O O . ILE A 1 70 ? 27.020 4.060 12.895 1.00 46.66 70 ILE A O 1
#

Foldseek 3Di:
DPPPPPDPDDQQAWWAFPPPRFIWGFHAQDPVDNQWTFTDTPVDTDIDGPVRIDHPVRVVVVVVVVVPPD

pLDDT: mean 77.82, std 13.13, range [38.09, 91.75]

Mean predicted aligned error: 8.39 Å

Sequence (70 aa):
MFFKKKAKFKVGDIVYHRNTFEKGKILRQDALDSKKWVVEWRSSIGTHSEDELMSHDEFVSAEIDKKTKI

Secondary structure (DSSP, 8-state):
-------S--TT-EEEETTT--EEEEEEE-SS-TTEEEEEESS-EEEEEGGGEE-HHHHHHHHHHHHH--

Nearest PDB structures (foldseek):
  6g4j-assembly1_A  TM=7.537E-01  e=1.444E-01  Bacillus subtilis subsp. subtilis str. 168
  2dm1-assembly1_A  TM=7.142E-01  e=1.356E-01  Homo sapiens
  2ydl-assembly1_A  TM=7.829E-01  e=6.113E-01  Homo sapiens
  2lz6-assembly1_B  TM=6.641E-01  e=9.484E-01  Mus musculus

Radius of gyration: 13.57 Å; Cα contacts (8 Å, |Δi|>4): 103; chains: 1; bounding box: 46×18×37 Å

Solvent-accessible surface area (backbone atoms only — not comparable to full-atom values): 4209 Å² total; per-residue (Å²): 134,86,80,69,77,74,66,95,70,55,71,70,40,66,35,26,34,70,86,78,64,45,65,26,32,28,70,37,68,37,92,89,41,87,65,28,34,30,28,41,37,92,89,48,79,48,77,41,45,61,89,50,46,27,50,62,68,55,48,53,50,54,54,48,56,69,65,67,78,115